Protein AF-A0A9Q1N158-F1 (afdb_monomer)

Organism: NCBI:txid402998

Sequence (70 aa):
MNVMQVDAVVYLVDAYDRERFPESKKELDGLLSDESLANVPFLILGNKIDIPYAASELSLGPNWCDHWKG

Nearest PDB structures (foldseek):
  8e0b-assembly1_A  TM=8.684E-01  e=6.939E-04  Homo sapiens
  3o47-assembly2_B-3  TM=9.632E-01  e=2.976E-02  Homo sapiens
  4ylg-assembly1_A  TM=9.634E-01  e=5.504E-02  Entamoeba histolytica HM-1:IMSS
  2ksq-assembly1_A  TM=9.512E-01  e=4.801E-02  Saccharomyces cerevisiae
  8sdw-assembly1_A  TM=9.571E-01  e=6.310E-02  Homo sapiens

Radius of gyration: 13.71 Å; Cα contacts (8 Å, |Δi|>4): 65; chains: 1; bounding box: 43×21×33 Å

Mean predicted aligned error: 8.18 Å

InterPro domains:
  IPR006687 Small GTPase superfamily, SAR1-type [PTHR45684] (4-60)
  IPR006689 Small GTPase superfamily, ARF/SAR type [PF00025] (5-58)
  IPR027417 P-loop containing nucleoside triphosphate hydrolase [G3DSA:3.40.50.300] (2-64)
  IPR027417 P-loop containing nucleoside triphosphate hydrolase [SSF52540] (5-59)

Structure (mmCIF, N/CA/C/O backbo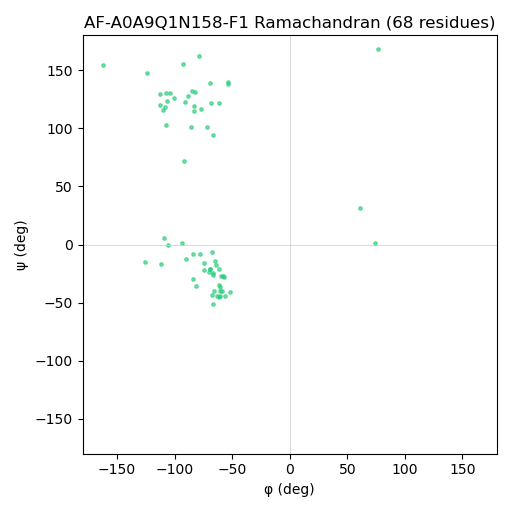ne):
data_AF-A0A9Q1N158-F1
#
_entry.id   AF-A0A9Q1N158-F1
#
loop_
_atom_site.group_PDB
_atom_site.id
_atom_site.type_symbol
_atom_site.label_atom_id
_atom_site.label_alt_id
_atom_site.label_comp_id
_atom_site.label_asym_id
_atom_site.label_entity_id
_atom_site.label_seq_id
_atom_site.pdbx_PDB_ins_code
_atom_site.Cartn_x
_atom_site.Cartn_y
_atom_site.Cartn_z
_atom_site.occupancy
_atom_site.B_iso_or_equiv
_atom_site.auth_seq_id
_atom_site.auth_comp_id
_atom_site.auth_asym_id
_atom_site.auth_atom_id
_atom_site.pdbx_PDB_model_num
ATOM 1 N N . MET A 1 1 ? -30.375 2.636 11.828 1.00 43.28 1 MET A N 1
ATOM 2 C CA . MET A 1 1 ? -29.463 3.528 11.084 1.00 43.28 1 MET A CA 1
ATOM 3 C C . MET A 1 1 ? -28.304 2.664 10.634 1.00 43.28 1 MET A C 1
ATOM 5 O O . MET A 1 1 ? -27.677 2.068 11.497 1.00 43.28 1 MET A O 1
ATOM 9 N N . ASN A 1 2 ? -28.100 2.490 9.328 1.00 51.12 2 ASN A N 1
ATOM 10 C CA . ASN A 1 2 ? -26.974 1.703 8.830 1.00 51.12 2 ASN A CA 1
ATOM 11 C C . ASN A 1 2 ? -25.769 2.640 8.747 1.00 51.1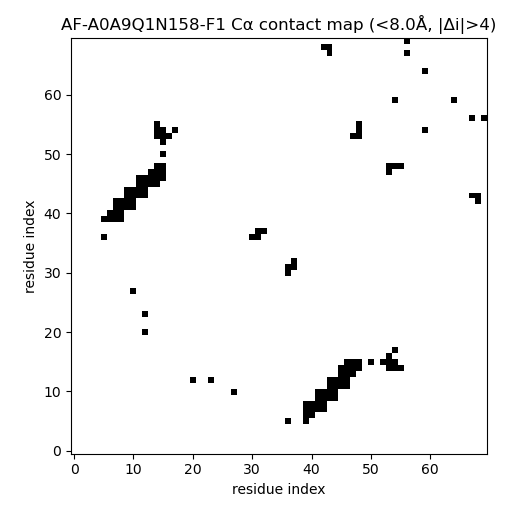2 2 ASN A C 1
ATOM 13 O O . ASN A 1 2 ? -25.710 3.484 7.855 1.00 51.12 2 ASN A O 1
ATOM 17 N N . VAL A 1 3 ? -24.873 2.564 9.728 1.00 57.91 3 VAL A N 1
ATOM 18 C CA . VAL A 1 3 ? -23.555 3.188 9.606 1.00 57.91 3 VAL A CA 1
ATOM 19 C C . VAL A 1 3 ? -22.800 2.405 8.535 1.00 57.91 3 VAL A C 1
ATOM 21 O O . VAL A 1 3 ? -22.698 1.186 8.628 1.00 57.91 3 VAL A O 1
ATOM 24 N N . MET A 1 4 ? -22.366 3.085 7.473 1.00 60.75 4 MET A N 1
ATOM 25 C CA . MET A 1 4 ? -21.529 2.482 6.436 1.00 60.75 4 MET A CA 1
ATOM 26 C C . MET A 1 4 ? -20.177 2.156 7.076 1.00 60.75 4 MET A C 1
ATOM 28 O O . MET A 1 4 ? -19.332 3.035 7.222 1.00 60.75 4 MET A O 1
ATOM 32 N N . GLN A 1 5 ? -20.023 0.922 7.547 1.00 68.81 5 GLN A N 1
ATOM 33 C CA . GLN A 1 5 ? -18.771 0.409 8.083 1.00 68.81 5 GLN A CA 1
ATOM 34 C C . GLN A 1 5 ? -17.924 -0.094 6.914 1.00 68.81 5 GLN A C 1
ATOM 36 O O . GLN A 1 5 ? -18.431 -0.785 6.034 1.00 68.81 5 GLN A O 1
ATOM 41 N N . VAL A 1 6 ? -16.651 0.296 6.877 1.00 77.44 6 VAL A N 1
ATOM 42 C CA . VAL A 1 6 ? -15.697 -0.235 5.902 1.00 77.44 6 VAL A CA 1
ATOM 43 C C . VAL A 1 6 ? -15.169 -1.560 6.444 1.00 77.44 6 VAL A C 1
ATOM 45 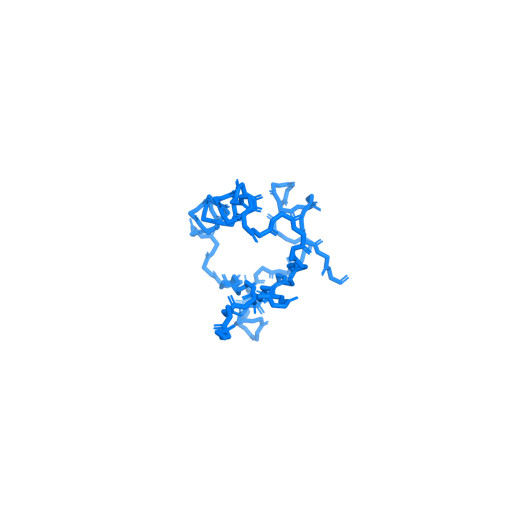O O . VAL A 1 6 ? -14.574 -1.586 7.518 1.00 77.44 6 VAL A O 1
ATOM 48 N N . ASP A 1 7 ? -15.392 -2.649 5.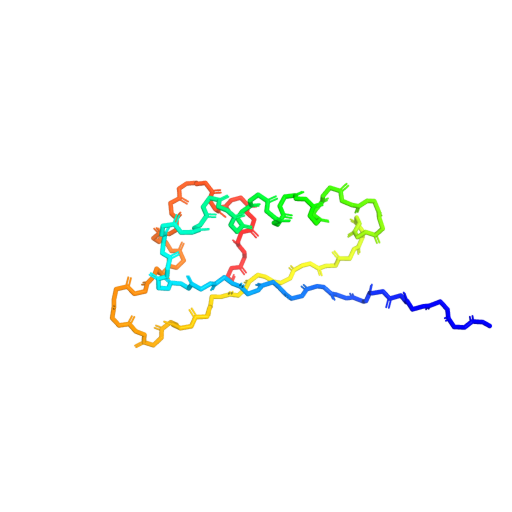709 1.00 85.50 7 ASP A N 1
ATOM 49 C CA . ASP A 1 7 ? -14.930 -3.988 6.102 1.00 85.50 7 ASP A CA 1
ATOM 50 C C . ASP A 1 7 ? -13.471 -4.256 5.699 1.00 85.50 7 ASP A C 1
ATOM 52 O O . ASP A 1 7 ? -12.776 -5.028 6.356 1.00 85.50 7 ASP A O 1
ATOM 56 N N . ALA A 1 8 ? -13.004 -3.635 4.611 1.00 86.69 8 ALA A N 1
ATOM 57 C CA . ALA A 1 8 ? -11.640 -3.748 4.099 1.00 86.69 8 ALA A CA 1
ATOM 58 C C . ALA A 1 8 ? -11.322 -2.605 3.122 1.00 86.69 8 ALA A C 1
ATOM 60 O O . ALA A 1 8 ? -12.218 -2.082 2.454 1.00 86.69 8 ALA A O 1
ATOM 61 N N . VAL A 1 9 ? -10.039 -2.269 2.983 1.00 88.69 9 VAL A N 1
ATOM 62 C CA . VAL A 1 9 ? -9.533 -1.335 1.968 1.00 88.69 9 VAL A CA 1
ATOM 63 C C . VAL A 1 9 ? -8.661 -2.093 0.973 1.00 88.69 9 VAL A C 1
ATOM 65 O O . VAL A 1 9 ? -7.738 -2.805 1.360 1.00 88.69 9 VAL A O 1
ATOM 68 N N . VAL A 1 10 ? -8.929 -1.919 -0.324 1.00 90.81 10 VAL A N 1
ATOM 69 C CA . VAL A 1 10 ? -8.055 -2.407 -1.400 1.00 90.81 10 VAL A CA 1
ATOM 70 C C . VAL A 1 10 ? -7.399 -1.205 -2.069 1.00 90.81 10 VAL A C 1
ATOM 72 O O . VAL A 1 10 ? -8.086 -0.374 -2.661 1.00 90.81 10 VAL A O 1
ATOM 75 N N . TYR A 1 11 ? -6.077 -1.104 -1.968 1.00 90.38 11 TYR A N 1
ATOM 76 C CA . TYR A 1 11 ? -5.291 0.006 -2.498 1.00 90.38 11 TYR A CA 1
ATOM 77 C C . TYR A 1 11 ? -4.487 -0.451 -3.719 1.00 90.38 11 TYR A C 1
ATOM 79 O O . TYR A 1 11 ? -3.648 -1.342 -3.614 1.00 90.38 11 TYR A O 1
ATOM 87 N N . LEU A 1 12 ? -4.737 0.140 -4.889 1.00 87.62 12 LEU A N 1
ATOM 88 C CA . LEU A 1 12 ? -4.045 -0.228 -6.126 1.00 87.62 12 LEU A CA 1
ATOM 89 C C . LEU A 1 12 ? -2.937 0.775 -6.452 1.00 87.62 12 LEU A C 1
ATOM 91 O O . LEU A 1 12 ? -3.198 1.968 -6.597 1.00 87.62 12 LEU A O 1
ATOM 95 N N . VAL A 1 13 ? -1.722 0.269 -6.643 1.00 86.75 13 VAL A N 1
ATOM 96 C CA . VAL A 1 13 ? -0.550 1.032 -7.091 1.00 86.75 13 VAL A CA 1
ATOM 97 C C . VAL A 1 13 ? -0.289 0.714 -8.560 1.00 86.75 13 VAL A C 1
ATOM 99 O O . VAL A 1 13 ? -0.231 -0.453 -8.934 1.00 86.75 13 VAL A O 1
ATOM 102 N N . ASP A 1 14 ? -0.114 1.722 -9.414 1.00 85.25 14 ASP A N 1
ATOM 103 C CA . ASP A 1 14 ? 0.277 1.506 -10.813 1.00 85.25 14 ASP A CA 1
ATOM 104 C C . ASP A 1 14 ? 1.742 1.059 -10.894 1.00 85.25 14 ASP A C 1
ATOM 106 O O . ASP A 1 14 ? 2.641 1.886 -10.805 1.00 85.25 14 ASP A O 1
ATOM 110 N N . ALA A 1 15 ? 2.000 -0.237 -11.080 1.00 83.31 15 ALA A N 1
ATOM 111 C CA . ALA A 1 15 ? 3.351 -0.795 -11.051 1.00 83.31 15 ALA A CA 1
ATOM 112 C C . ALA A 1 15 ? 4.254 -0.270 -12.182 1.00 83.31 15 ALA A C 1
ATOM 114 O O . ALA A 1 15 ? 5.479 -0.388 -12.089 1.00 83.31 15 ALA A O 1
ATOM 115 N N . TYR A 1 16 ? 3.681 0.305 -13.241 1.00 82.25 16 TYR A N 1
ATOM 116 C CA . TYR A 1 16 ? 4.441 0.890 -14.341 1.00 82.25 16 TYR A CA 1
ATOM 117 C C . TYR A 1 16 ? 4.934 2.311 -14.018 1.00 82.25 16 TYR A C 1
ATOM 119 O O . TYR A 1 16 ? 6.050 2.676 -14.391 1.00 82.25 16 TYR A O 1
ATOM 127 N N . ASP A 1 17 ? 4.148 3.104 -13.285 1.00 83.75 17 ASP A N 1
ATOM 128 C CA . ASP A 1 17 ? 4.425 4.525 -13.035 1.00 83.75 17 ASP A CA 1
ATOM 129 C C . ASP A 1 17 ? 5.232 4.756 -11.745 1.00 83.75 17 ASP A C 1
ATOM 131 O O . ASP A 1 17 ? 4.749 5.237 -10.715 1.00 83.75 17 ASP A O 1
ATOM 135 N N . ARG A 1 18 ? 6.512 4.381 -11.807 1.00 78.69 18 ARG A N 1
ATOM 136 C CA . ARG A 1 18 ? 7.430 4.397 -10.654 1.00 78.69 18 ARG A CA 1
ATOM 137 C C . ARG A 1 18 ? 7.749 5.802 -10.145 1.00 78.69 18 ARG A C 1
ATOM 139 O O . ARG A 1 18 ? 8.096 5.953 -8.974 1.00 78.69 18 ARG A O 1
ATOM 146 N N . GLU A 1 19 ? 7.640 6.824 -10.993 1.00 84.69 19 GLU A N 1
ATOM 147 C CA . GLU A 1 19 ? 7.900 8.220 -10.610 1.00 84.69 19 GLU A CA 1
ATOM 148 C C . GLU A 1 19 ? 6.864 8.732 -9.602 1.00 84.69 19 GLU A C 1
ATOM 150 O O . GLU A 1 19 ? 7.171 9.585 -8.769 1.00 84.69 19 GLU A O 1
ATOM 155 N N . ARG A 1 20 ? 5.659 8.152 -9.617 1.00 85.75 20 ARG A N 1
ATOM 156 C CA . ARG A 1 20 ? 4.551 8.519 -8.728 1.00 85.75 20 ARG A CA 1
ATOM 157 C C . ARG A 1 20 ? 4.469 7.690 -7.454 1.00 85.75 20 ARG A C 1
ATOM 159 O O . ARG A 1 20 ? 3.605 7.934 -6.615 1.00 85.75 20 ARG A O 1
ATOM 166 N N . PHE A 1 21 ? 5.383 6.748 -7.244 1.00 84.06 21 PHE A N 1
ATOM 167 C CA . PHE A 1 21 ? 5.425 5.960 -6.010 1.00 84.06 21 PHE A CA 1
ATOM 168 C C . PHE A 1 21 ? 5.529 6.812 -4.738 1.00 84.06 21 PHE A C 1
ATOM 170 O O . PHE A 1 21 ? 4.782 6.541 -3.801 1.00 84.06 21 PHE A O 1
ATOM 177 N N . PRO A 1 22 ? 6.371 7.860 -4.661 1.00 85.25 22 PRO A N 1
ATOM 178 C CA . PRO A 1 22 ? 6.417 8.702 -3.467 1.00 85.25 22 PRO A CA 1
ATOM 179 C C . PRO A 1 22 ? 5.080 9.397 -3.171 1.00 85.25 22 PRO A C 1
ATOM 181 O O . PRO A 1 22 ? 4.699 9.522 -2.010 1.00 85.25 22 PRO A O 1
ATOM 184 N N . GLU A 1 23 ? 4.360 9.818 -4.216 1.00 87.94 23 GLU A N 1
ATOM 185 C CA . GLU A 1 23 ? 3.026 10.417 -4.105 1.00 87.94 23 GLU A CA 1
ATOM 186 C C . GLU A 1 23 ? 2.011 9.381 -3.601 1.00 87.94 23 GLU A C 1
ATOM 188 O O . GLU A 1 23 ? 1.347 9.606 -2.594 1.00 87.94 23 GLU A O 1
ATOM 193 N N . SER A 1 24 ? 1.955 8.208 -4.239 1.00 88.50 24 SER A N 1
ATOM 194 C CA . SER A 1 24 ? 1.049 7.121 -3.853 1.00 88.50 24 SER A CA 1
ATOM 195 C C . SER A 1 24 ? 1.301 6.633 -2.423 1.00 88.50 24 SER A C 1
ATOM 197 O O . SER A 1 24 ? 0.354 6.430 -1.666 1.00 88.50 24 SER A O 1
ATOM 199 N N . LYS A 1 25 ? 2.568 6.524 -2.006 1.00 85.62 25 LYS A N 1
ATOM 200 C CA . LYS A 1 25 ? 2.917 6.176 -0.626 1.00 85.62 25 LYS A CA 1
ATOM 201 C C . LYS A 1 25 ? 2.395 7.211 0.370 1.00 85.62 25 LYS A C 1
ATOM 203 O O . LYS A 1 25 ? 1.821 6.832 1.380 1.00 85.62 25 LYS A O 1
ATOM 208 N N . LYS A 1 26 ? 2.559 8.505 0.083 1.00 89.38 26 LYS A N 1
ATOM 209 C CA . LYS A 1 26 ? 2.078 9.574 0.968 1.00 89.38 26 LYS A CA 1
ATOM 210 C C . LYS A 1 26 ? 0.564 9.495 1.191 1.00 89.38 26 LYS A C 1
ATOM 212 O O . LYS A 1 26 ? 0.104 9.709 2.308 1.00 89.38 26 LYS A O 1
ATOM 217 N N . GLU A 1 27 ? -0.196 9.176 0.148 1.00 90.94 27 GLU A N 1
ATOM 218 C CA . GLU A 1 27 ? -1.645 8.975 0.259 1.00 90.94 27 GLU A CA 1
ATOM 219 C C . GLU A 1 27 ? -1.982 7.730 1.092 1.00 90.94 27 GLU A C 1
ATOM 221 O O . GLU A 1 27 ? -2.845 7.791 1.966 1.00 90.94 27 GLU A O 1
ATOM 226 N N . LEU A 1 28 ? -1.269 6.616 0.880 1.00 89.19 28 LEU A N 1
ATOM 227 C CA . LEU A 1 28 ? -1.428 5.403 1.688 1.00 89.19 28 LEU A CA 1
ATOM 228 C C . LEU A 1 28 ? -1.116 5.657 3.172 1.00 89.19 28 LEU A C 1
ATOM 230 O O . LEU A 1 28 ? -1.891 5.243 4.029 1.00 89.19 28 LEU A O 1
ATOM 234 N N . ASP A 1 29 ? -0.035 6.374 3.479 1.00 88.69 29 ASP A N 1
ATOM 235 C CA . ASP A 1 29 ? 0.330 6.750 4.850 1.00 88.69 29 ASP A CA 1
ATOM 236 C C . ASP A 1 29 ? -0.765 7.622 5.498 1.00 88.69 29 ASP A C 1
ATOM 238 O O . ASP A 1 29 ? -1.055 7.489 6.690 1.00 88.69 29 ASP A O 1
ATOM 242 N N . GLY A 1 30 ? -1.420 8.480 4.707 1.00 90.50 30 GLY A N 1
ATOM 243 C CA . GLY A 1 30 ? -2.581 9.262 5.132 1.00 90.50 30 GLY A CA 1
ATOM 244 C C . GLY A 1 30 ? -3.782 8.389 5.498 1.00 90.50 30 GLY A C 1
ATOM 245 O O . GLY A 1 30 ? -4.385 8.599 6.548 1.00 90.50 30 GLY A O 1
ATOM 246 N N . LEU A 1 31 ? -4.086 7.375 4.682 1.00 89.19 31 LEU A N 1
ATOM 247 C CA . LEU A 1 31 ? -5.155 6.408 4.960 1.00 89.19 31 LEU A CA 1
ATOM 248 C C . LEU A 1 31 ? -4.856 5.551 6.196 1.00 89.19 31 LEU A C 1
ATOM 250 O O . LEU A 1 31 ? -5.752 5.296 6.993 1.00 89.19 31 LEU A O 1
ATOM 254 N N . LEU A 1 32 ? -3.604 5.124 6.375 1.00 86.00 32 LEU A N 1
ATOM 255 C CA . LEU A 1 32 ? -3.182 4.330 7.535 1.00 86.00 32 LEU A CA 1
ATOM 256 C C . LEU A 1 32 ? -3.182 5.137 8.841 1.00 86.00 32 LEU A C 1
ATOM 258 O O . LEU A 1 32 ? -3.291 4.559 9.919 1.00 86.00 32 LEU A O 1
ATOM 262 N N . SER A 1 33 ? -3.064 6.463 8.749 1.00 88.75 33 SER A N 1
ATOM 263 C CA . SER A 1 33 ? -3.126 7.370 9.901 1.00 88.75 33 SER A CA 1
ATOM 264 C C . SER A 1 33 ? -4.558 7.747 10.303 1.00 88.75 33 SER A C 1
ATOM 266 O O . SER A 1 33 ? -4.744 8.399 11.331 1.00 88.75 33 SER A O 1
ATOM 268 N N . ASP A 1 34 ? -5.571 7.377 9.513 1.00 89.38 34 ASP A N 1
ATOM 269 C CA . ASP A 1 34 ? -6.975 7.650 9.820 1.00 89.38 34 ASP A CA 1
ATOM 270 C C . ASP A 1 34 ? -7.490 6.680 10.898 1.00 89.38 34 ASP A C 1
ATOM 272 O O . ASP A 1 34 ? -7.573 5.466 10.694 1.00 89.38 34 ASP A O 1
ATOM 276 N N . GLU A 1 35 ? -7.880 7.217 12.057 1.00 87.62 35 GLU A N 1
ATOM 277 C CA . GLU A 1 35 ? -8.382 6.428 13.189 1.00 87.62 35 GLU A CA 1
ATOM 278 C C . GLU A 1 35 ? -9.636 5.609 12.842 1.00 87.62 35 GLU A C 1
ATOM 280 O O . GLU A 1 35 ? -9.865 4.549 13.432 1.00 87.62 35 GLU A O 1
ATOM 285 N N . SER A 1 36 ? -10.436 6.050 11.864 1.00 86.38 36 SER A N 1
ATOM 286 C CA . SER A 1 36 ? -11.612 5.306 11.397 1.00 86.38 36 SER A CA 1
ATOM 287 C C . SER A 1 36 ? -11.249 4.021 10.647 1.00 86.38 36 SER A C 1
ATOM 289 O O . SER A 1 36 ? -12.063 3.096 10.586 1.00 86.38 36 SER A O 1
ATOM 291 N N . LEU A 1 37 ? -10.020 3.937 10.130 1.00 86.62 37 LEU A N 1
ATOM 292 C CA . LEU A 1 37 ? -9.485 2.798 9.387 1.00 86.62 37 LEU A CA 1
ATOM 293 C C . LEU A 1 37 ? -8.482 1.972 10.202 1.00 86.62 37 LEU A C 1
ATOM 295 O O . LEU A 1 37 ? -8.019 0.942 9.720 1.00 86.62 37 LEU A O 1
ATOM 299 N N . ALA A 1 38 ? -8.195 2.348 11.453 1.00 84.50 38 ALA A N 1
ATOM 300 C CA . ALA A 1 38 ? -7.160 1.719 12.280 1.00 84.50 38 ALA A CA 1
ATOM 301 C C . ALA A 1 38 ? -7.329 0.197 12.481 1.00 84.50 38 ALA A C 1
ATOM 303 O O . ALA A 1 3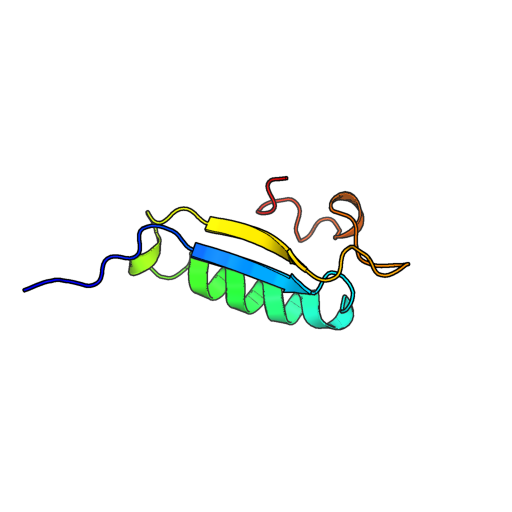8 ? -6.346 -0.511 12.682 1.00 84.50 38 ALA A O 1
ATOM 304 N N . ASN A 1 39 ? -8.565 -0.313 12.427 1.00 84.31 39 ASN A N 1
ATOM 305 C CA . ASN A 1 39 ? -8.872 -1.746 12.549 1.00 84.31 39 ASN A CA 1
ATOM 306 C C . ASN A 1 39 ? -9.332 -2.385 11.229 1.00 84.31 39 ASN A C 1
ATOM 308 O O . ASN A 1 39 ? -9.751 -3.543 11.219 1.00 84.31 39 ASN A O 1
ATOM 312 N N . VAL A 1 40 ? -9.302 -1.634 10.129 1.00 90.50 40 VAL A N 1
ATOM 313 C CA . VAL A 1 40 ? -9.727 -2.108 8.814 1.00 90.50 40 VAL A CA 1
ATOM 314 C C . VAL A 1 40 ? -8.522 -2.751 8.122 1.00 90.50 40 VAL A C 1
ATOM 316 O O . VAL A 1 40 ? -7.468 -2.127 8.043 1.00 90.50 40 VAL A O 1
ATOM 319 N N . PRO A 1 41 ? -8.624 -3.992 7.621 1.00 89.06 41 PRO A N 1
ATOM 320 C CA . PRO A 1 41 ? -7.530 -4.628 6.900 1.00 89.06 41 PRO A CA 1
ATOM 321 C C . PRO A 1 41 ? -7.285 -3.950 5.545 1.00 89.06 41 PRO A C 1
ATOM 323 O O . PRO A 1 41 ? -8.227 -3.649 4.807 1.00 89.06 41 PRO A O 1
ATOM 326 N N . PHE A 1 42 ? -6.008 -3.771 5.198 1.00 87.88 42 PHE A N 1
ATOM 327 C CA . PHE A 1 42 ? -5.569 -3.226 3.912 1.00 87.88 42 PHE A CA 1
ATOM 328 C C . PHE A 1 42 ? -4.956 -4.326 3.045 1.00 87.88 42 PHE A C 1
ATOM 330 O O . PHE A 1 42 ? -4.067 -5.056 3.483 1.00 87.88 42 PHE A O 1
ATOM 337 N N . LEU A 1 43 ? -5.402 -4.406 1.794 1.00 86.31 43 LEU A N 1
ATOM 338 C CA . LEU A 1 43 ? -4.780 -5.191 0.734 1.00 86.31 43 LEU A CA 1
ATOM 339 C C . LEU A 1 43 ? -4.208 -4.229 -0.306 1.00 86.31 43 LEU A C 1
ATOM 341 O O . LEU A 1 43 ? -4.954 -3.461 -0.909 1.00 86.31 43 LEU A O 1
ATOM 345 N N . ILE A 1 44 ? -2.899 -4.274 -0.532 1.00 86.19 44 ILE A N 1
ATOM 346 C CA . ILE A 1 44 ? -2.224 -3.401 -1.495 1.00 86.19 44 ILE A CA 1
ATOM 347 C C . ILE A 1 44 ? -1.852 -4.243 -2.719 1.00 86.19 44 ILE A C 1
ATOM 349 O O . ILE A 1 44 ? -1.191 -5.266 -2.574 1.00 86.19 44 ILE A O 1
ATOM 353 N N . LEU A 1 45 ? -2.306 -3.846 -3.910 1.00 83.69 45 LEU A N 1
ATOM 354 C CA . LEU A 1 45 ? -2.124 -4.600 -5.154 1.00 83.69 45 LEU A CA 1
ATOM 355 C C . LEU A 1 45 ? -1.436 -3.773 -6.234 1.00 83.69 45 LEU A C 1
ATOM 357 O O . LEU A 1 45 ? -1.642 -2.566 -6.354 1.00 83.69 45 LEU A O 1
ATOM 361 N N . GLY A 1 46 ? 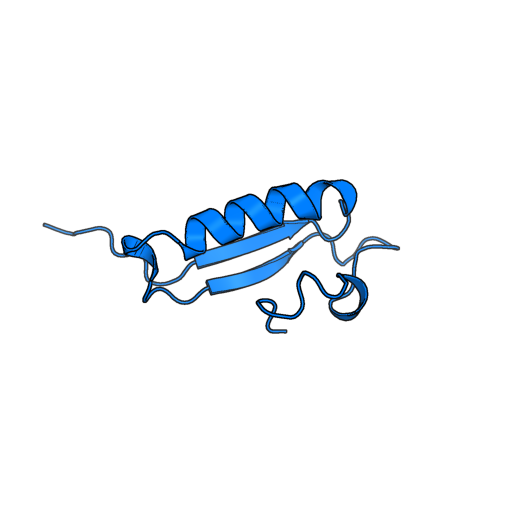-0.649 -4.453 -7.064 1.00 83.19 46 GLY A N 1
ATOM 362 C CA . GLY A 1 46 ? 0.043 -3.850 -8.197 1.00 83.19 46 GLY A CA 1
ATOM 363 C C . GLY A 1 46 ? -0.833 -3.944 -9.434 1.00 83.19 46 GLY A C 1
ATOM 364 O O . GLY A 1 46 ? -1.229 -5.036 -9.833 1.00 83.19 46 GLY A O 1
ATOM 365 N N . ASN A 1 47 ? -1.140 -2.810 -10.048 1.00 83.31 47 ASN A N 1
ATOM 366 C CA . ASN A 1 47 ? -1.833 -2.734 -11.326 1.00 83.31 47 ASN A CA 1
ATOM 367 C C . ASN A 1 47 ? -0.825 -2.675 -12.488 1.00 83.31 47 ASN A C 1
ATOM 369 O O . ASN A 1 47 ? 0.296 -2.210 -12.300 1.00 83.31 47 ASN A O 1
ATOM 373 N N . LYS A 1 48 ? -1.234 -3.092 -13.694 1.00 83.12 48 LYS A N 1
ATOM 374 C CA . LYS A 1 48 ? -0.417 -3.084 -14.930 1.00 83.12 48 LYS A CA 1
ATOM 375 C C . LYS A 1 48 ? 0.860 -3.938 -14.886 1.00 83.12 48 LYS A C 1
ATOM 377 O O . LYS A 1 48 ? 1.865 -3.623 -15.522 1.00 83.12 48 LYS A O 1
ATOM 382 N N . ILE A 1 49 ? 0.818 -5.034 -14.132 1.00 75.94 49 ILE A N 1
ATOM 383 C CA . ILE A 1 49 ? 1.929 -5.992 -13.997 1.00 75.94 49 ILE A CA 1
ATOM 384 C C . ILE A 1 49 ? 2.274 -6.725 -15.304 1.00 75.94 49 ILE A C 1
ATOM 386 O O . ILE A 1 49 ? 3.317 -7.363 -15.401 1.00 75.94 49 ILE A O 1
ATOM 390 N N . ASP A 1 50 ? 1.395 -6.655 -16.300 1.00 78.94 50 ASP A N 1
ATOM 391 C CA . ASP A 1 50 ? 1.558 -7.227 -17.634 1.00 78.94 50 ASP A CA 1
ATOM 392 C C . ASP A 1 50 ? 2.541 -6.438 -18.518 1.00 78.94 50 ASP A C 1
ATOM 394 O O . ASP A 1 50 ? 3.021 -6.964 -19.525 1.00 78.94 50 ASP A O 1
ATOM 398 N N . ILE A 1 51 ? 2.874 -5.197 -18.148 1.00 78.94 51 ILE A N 1
ATOM 399 C CA . ILE A 1 51 ? 3.752 -4.332 -18.938 1.00 78.94 51 ILE A CA 1
ATOM 400 C C . ILE A 1 51 ? 5.229 -4.667 -18.650 1.00 78.94 51 ILE A C 1
ATOM 402 O O . ILE A 1 51 ? 5.640 -4.704 -17.485 1.00 78.94 51 ILE A O 1
ATOM 406 N N . PRO A 1 52 ? 6.077 -4.853 -19.683 1.00 68.12 52 PRO A N 1
ATOM 407 C CA . PRO A 1 52 ? 7.520 -4.977 -19.498 1.00 68.12 52 PRO A CA 1
ATOM 408 C C . PRO A 1 52 ? 8.061 -3.783 -18.700 1.00 68.12 52 PRO A C 1
ATOM 410 O O . PRO A 1 52 ? 7.671 -2.649 -18.958 1.00 68.12 52 PRO A O 1
ATOM 413 N N . TYR A 1 53 ? 8.966 -4.027 -17.750 1.00 67.94 53 TYR A N 1
ATOM 414 C CA . TYR A 1 53 ? 9.518 -3.024 -16.817 1.00 67.94 53 TYR A CA 1
ATOM 415 C C . TYR A 1 53 ? 8.587 -2.546 -15.689 1.00 67.94 53 TYR A C 1
ATOM 417 O O . TYR A 1 53 ? 9.031 -1.736 -14.866 1.00 67.94 53 TYR A O 1
ATOM 425 N N . ALA A 1 54 ? 7.359 -3.072 -15.582 1.00 68.25 54 ALA A N 1
ATOM 426 C CA . ALA A 1 54 ? 6.553 -2.897 -14.377 1.00 68.25 54 ALA A CA 1
ATOM 427 C C . ALA A 1 54 ? 7.340 -3.356 -13.138 1.00 68.25 54 ALA A C 1
ATOM 429 O O . ALA A 1 54 ? 8.081 -4.346 -13.167 1.00 68.25 54 ALA A O 1
ATOM 430 N N . ALA A 1 55 ? 7.219 -2.605 -12.046 1.00 65.44 55 ALA A N 1
ATOM 431 C CA . ALA A 1 55 ? 7.870 -2.942 -10.794 1.00 65.44 55 ALA A CA 1
ATOM 432 C C . ALA A 1 55 ? 7.348 -4.295 -10.289 1.00 65.44 55 ALA A C 1
ATOM 434 O O . ALA A 1 55 ? 6.153 -4.467 -10.066 1.00 65.44 55 ALA A O 1
ATOM 435 N N . SER A 1 56 ? 8.250 -5.258 -10.099 1.00 64.94 56 SER A N 1
ATOM 436 C CA . SER A 1 56 ? 7.944 -6.467 -9.330 1.00 64.94 56 SER A CA 1
ATOM 437 C C . SER A 1 56 ? 8.005 -6.147 -7.833 1.00 64.94 56 SER A C 1
ATOM 439 O O . SER A 1 56 ? 8.639 -5.164 -7.446 1.00 64.94 56 SER A O 1
ATOM 441 N N . GLU A 1 57 ? 7.423 -6.990 -6.976 1.00 60.16 57 GLU A N 1
ATOM 442 C CA . GLU A 1 57 ? 7.414 -6.783 -5.512 1.00 60.16 57 GLU A CA 1
ATOM 443 C C . GLU A 1 57 ? 8.814 -6.520 -4.941 1.00 60.16 57 GLU A C 1
ATOM 445 O O . GLU A 1 57 ? 9.021 -5.606 -4.149 1.00 60.16 57 GLU A O 1
ATOM 450 N N . LEU A 1 58 ? 9.812 -7.257 -5.436 1.00 57.09 58 LEU A N 1
ATOM 451 C CA . LEU A 1 58 ? 11.214 -7.112 -5.039 1.00 57.09 58 LEU A CA 1
ATOM 452 C C . LEU A 1 58 ? 11.855 -5.796 -5.529 1.00 57.09 58 LEU A C 1
ATOM 454 O O . LEU A 1 58 ? 12.883 -5.360 -5.017 1.00 57.09 58 LEU A O 1
ATOM 458 N N . SER A 1 59 ? 11.282 -5.180 -6.565 1.00 58.28 59 SER A N 1
ATOM 459 C CA . SER A 1 59 ? 11.806 -3.990 -7.244 1.00 58.28 59 SER A CA 1
ATOM 460 C C . SER A 1 59 ? 11.311 -2.678 -6.642 1.00 58.28 59 SER A C 1
ATOM 462 O O . SER A 1 59 ? 11.849 -1.629 -7.000 1.00 58.28 59 SER A O 1
ATOM 464 N N . LEU A 1 60 ? 10.298 -2.712 -5.770 1.00 57.38 60 LEU A N 1
ATOM 465 C CA . LEU A 1 60 ? 9.674 -1.520 -5.177 1.00 57.38 60 LEU A CA 1
ATOM 466 C C . LEU A 1 60 ? 10.612 -0.755 -4.222 1.00 57.38 60 LEU A C 1
ATOM 468 O O . LEU A 1 60 ? 10.329 0.379 -3.842 1.00 57.38 60 LEU A O 1
ATOM 472 N N . GLY A 1 61 ? 11.792 -1.304 -3.933 1.00 52.16 61 GLY A N 1
ATOM 473 C CA . GLY A 1 61 ? 12.817 -0.652 -3.128 1.00 52.16 61 GLY A CA 1
ATOM 474 C C . GLY A 1 61 ? 12.495 -0.681 -1.628 1.00 52.16 61 GLY A C 1
ATOM 475 O O . GLY A 1 61 ? 11.381 -1.012 -1.221 1.00 52.16 61 GLY A O 1
ATOM 476 N N . PRO A 1 62 ? 13.470 -0.325 -0.775 1.00 52.69 62 PRO A N 1
ATOM 477 C CA . PRO A 1 62 ? 13.376 -0.504 0.678 1.00 52.69 62 PRO A CA 1
ATOM 478 C C . PRO A 1 62 ? 12.221 0.276 1.322 1.00 52.69 62 PRO A C 1
ATOM 480 O O . PRO A 1 62 ? 11.750 -0.097 2.387 1.00 52.69 62 PRO A O 1
ATOM 483 N N . ASN A 1 63 ? 11.720 1.321 0.658 1.00 52.66 63 ASN A N 1
ATOM 484 C CA . ASN A 1 63 ? 10.685 2.205 1.191 1.00 52.66 63 ASN A CA 1
ATOM 485 C C . ASN A 1 63 ? 9.262 1.620 1.125 1.00 52.66 63 ASN A C 1
ATO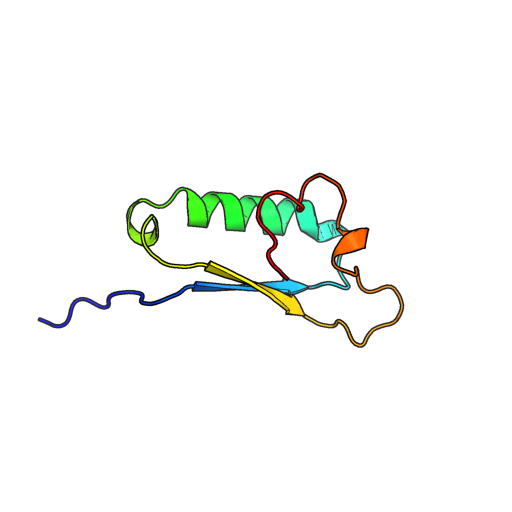M 487 O O . ASN A 1 63 ? 8.350 2.239 1.669 1.00 52.66 63 ASN A O 1
ATOM 491 N N . TRP A 1 64 ? 9.058 0.479 0.460 1.00 60.03 64 TRP A N 1
ATOM 492 C CA . TRP A 1 64 ? 7.754 -0.194 0.338 1.00 60.03 64 TRP A CA 1
ATOM 493 C C . TRP A 1 64 ? 7.685 -1.534 1.087 1.00 60.03 64 TRP A C 1
ATOM 495 O O . TRP A 1 64 ? 6.589 -2.023 1.364 1.00 60.03 64 TRP A O 1
ATOM 505 N N . CYS A 1 65 ? 8.841 -2.105 1.453 1.00 51.56 65 CYS A N 1
ATOM 506 C CA . CYS A 1 65 ? 8.953 -3.422 2.091 1.00 51.56 65 CYS A CA 1
ATOM 507 C C . CYS A 1 65 ? 8.181 -3.554 3.410 1.00 51.56 65 CYS A C 1
ATOM 509 O O . CYS A 1 65 ? 7.779 -4.660 3.759 1.00 51.56 65 CYS A O 1
ATOM 511 N N . ASP A 1 66 ? 7.964 -2.460 4.141 1.00 53.50 66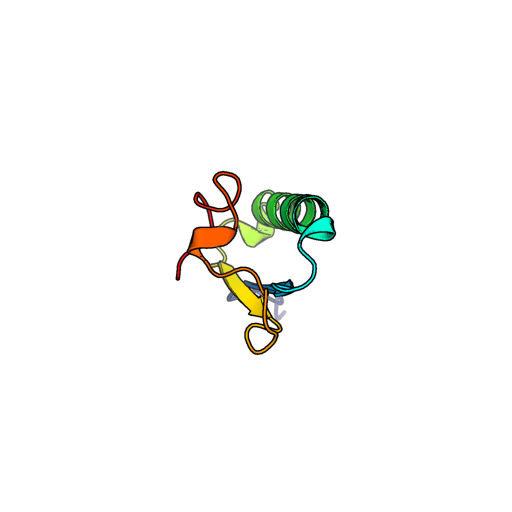 ASP A N 1
ATOM 512 C CA . ASP A 1 66 ? 7.342 -2.545 5.463 1.00 53.50 66 ASP A CA 1
ATOM 513 C C . ASP A 1 66 ? 5.830 -2.812 5.401 1.00 53.50 66 ASP A C 1
ATOM 515 O O . ASP A 1 66 ? 5.256 -3.258 6.395 1.00 53.50 66 ASP A O 1
ATOM 519 N N . HIS A 1 67 ? 5.157 -2.513 4.281 1.00 55.53 67 HIS A N 1
ATOM 520 C CA . HIS A 1 67 ? 3.683 -2.530 4.197 1.00 55.53 67 HIS A CA 1
ATOM 521 C C . HIS A 1 67 ? 3.131 -3.401 3.059 1.00 55.53 67 HIS A C 1
ATOM 523 O O . HIS A 1 67 ? 1.955 -3.756 3.085 1.00 55.53 67 HIS A O 1
ATOM 529 N N . TRP A 1 68 ? 3.959 -3.802 2.090 1.00 49.41 68 TRP A N 1
ATOM 530 C CA . TRP A 1 68 ? 3.536 -4.693 1.011 1.00 49.41 68 TRP A CA 1
ATOM 531 C C . TRP A 1 68 ? 3.597 -6.169 1.437 1.00 49.41 68 TRP A C 1
ATOM 533 O O . TRP A 1 68 ? 4.675 -6.713 1.687 1.00 49.41 68 TRP A O 1
ATOM 543 N N . LYS A 1 69 ? 2.436 -6.830 1.511 1.00 47.06 69 LYS A N 1
ATOM 544 C CA . LYS A 1 69 ? 2.314 -8.284 1.686 1.00 47.06 69 LYS A CA 1
ATOM 545 C C . LYS A 1 69 ? 1.841 -8.892 0.366 1.00 47.06 69 LYS A C 1
ATOM 547 O O . LYS A 1 69 ? 0.661 -8.780 0.045 1.00 47.06 69 LYS A O 1
ATOM 552 N N . GLY A 1 70 ? 2.779 -9.491 -0.364 1.00 42.22 70 GLY A N 1
ATOM 553 C CA . GLY A 1 70 ? 2.485 -10.480 -1.402 1.00 42.22 70 GLY A CA 1
ATOM 554 C C . GLY A 1 70 ? 1.954 -11.774 -0.822 1.00 42.22 70 GLY A C 1
ATOM 555 O O . GLY A 1 70 ? 2.438 -12.153 0.274 1.00 42.22 70 GLY A O 1
#

Solvent-accessible surface area (backbone atoms only — not comparable to full-atom values): 4534 Å² total; per-residue (Å²): 133,87,75,88,74,75,79,60,46,79,47,78,43,60,24,60,52,66,89,48,45,67,60,55,49,53,54,50,55,53,54,67,67,34,77,93,42,65,86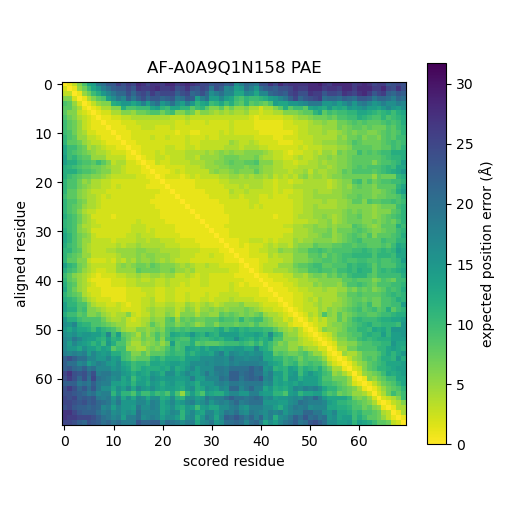,40,53,76,47,67,44,72,36,60,67,87,44,88,86,28,50,48,87,87,63,61,47,84,91,41,64,89,76,61,71,132

Foldseek 3Di:
DDDPQAQAEEAEDAQQCLVCVVVSVVVVVVQCPDPSCVPHYYAYYYPPPVDPPRADPVRNDPVCVVPHDD

pLDDT: mean 75.91, std 14.71, range [42.22, 90.94]

Secondary structure (DSSP, 8-state):
--------EEEEEETT-GGGHHHHHHHHHHHHT-GGGTTS-EEEEEE-TTSTTPPPGGGS-TTTTTT---